Protein AF-A0A918Z8Y5-F1 (afdb_monomer)

pLDDT: mean 85.3, std 8.47, range [50.72, 95.81]

Organism: NCBI:txid2014920

InterPro domains:
  IPR001046 NRAMP family [PF01566] (1-153)
  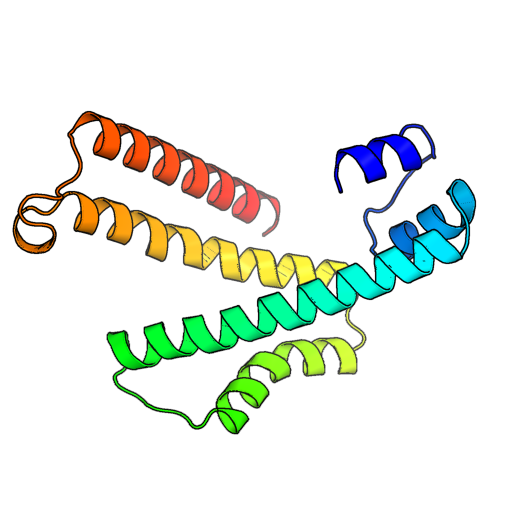IPR001046 NRAMP family [PTHR11706] (2-156)

Secondary structure (DSSP, 8-state):
-HHHHHHHHTTSS-----HHHHHHHHHHHT-HHHHHHHHHHHHHHHHHHHHHHHHHHHHHIIIII-----HHHHHHHHHHHHHHHHHTT--HHHHHHHHHHHHHHHHHHHHHHHHHHHH-HHHHGGGPPPHHHHHHHHHHHHHHHHHHHHHHHHH--

Nearest PDB structures (foldseek):
  8e6n-assembly1_A  TM=9.501E-01  e=6.121E-08  Deinococcus radiodurans
  8e6i-assembly1_A  TM=8.766E-01  e=2.227E-07  Deinococcus radiodurans
  8e5v-assembly1_A  TM=8.745E-01  e=2.345E-07  Deinococcus radiodurans
  8e6m-assembly1_A  TM=8.708E-01  e=2.469E-07  Deinococcus radiodurans
  6c3i-assembly1_A  TM=8.884E-01  e=7.307E-07  Deinococcus radiodurans R1 = ATCC 13939 = DSM 20539

Mean predicted aligned error: 7.07 Å

Solvent-accessible surface area (backbone atoms only — not comparable to full-atom values): 8964 Å² total; per-residue (Å²): 104,69,68,56,50,44,72,69,46,67,86,60,69,90,73,86,80,45,72,64,59,52,38,54,45,32,30,75,77,77,26,63,71,53,23,51,51,49,52,53,51,53,52,52,49,52,55,50,50,52,51,53,49,58,51,53,51,46,54,51,30,46,71,75,70,66,50,88,76,59,69,68,63,51,53,50,62,70,45,43,64,58,53,51,41,58,75,69,66,56,60,67,69,60,55,50,50,53,52,49,54,59,48,50,66,49,47,53,72,50,45,54,54,50,53,55,51,44,55,30,52,91,76,37,53,92,70,35,50,49,73,66,59,46,50,53,46,51,52,51,44,51,50,54,43,51,51,40,51,51,51,47,61,73,70,49,132

Foldseek 3Di:
DVVVCCVQCVVVPDDPPDPVSVLVSCCVRPRNVRSVVSVVVVVVVVVVVLVVVLVVVQVCCCVPVVDDDDSVVSSCVVCVVVVVCVVVVPDVVVVVVVVLLVVLVCLLVVLVVVLVQLQDCVRCPPNRDDPVRSVVSVVVSCVSNVVSVVVNVVPPD

Radius of gyration: 20.32 Å; Cα contacts (8 Å, |Δi|>4): 67; chains: 1; bounding box: 45×38×53 Å

Sequence (157 aa):
MLCVAAAAFHGAGSFDGSLGAAHEGFERLVGGGAALAFAAVLLASGLSSSGVGTYAGQVIMDGFLRVRIPLFLRRAVIMAPALIVIALGVPPDTALLLSQVVLSFGIPFVLVPLVLISRRRDLMGDLVNRPLTTLLGIIAAAFICGVNVYLLCSFVP

Structure (mmCIF, N/CA/C/O backbone):
data_AF-A0A918Z8Y5-F1
#
_entry.id   AF-A0A918Z8Y5-F1
#
loop_
_atom_site.group_PDB
_atom_site.id
_atom_site.type_symbol
_atom_site.label_atom_id
_atom_site.label_alt_id
_atom_site.label_comp_id
_atom_site.label_asym_id
_atom_site.label_entity_id
_atom_site.label_seq_id
_atom_site.pdbx_PDB_ins_code
_atom_site.Cartn_x
_atom_site.Cartn_y
_atom_site.Cartn_z
_atom_site.occupancy
_atom_site.B_iso_or_equiv
_atom_site.auth_seq_id
_atom_site.auth_comp_id
_atom_site.auth_asym_id
_atom_site.auth_atom_id
_atom_site.pdbx_PDB_model_num
ATOM 1 N N . MET A 1 1 ? 17.159 4.010 -0.746 1.00 63.97 1 MET A N 1
ATOM 2 C CA . MET A 1 1 ? 16.908 4.359 -2.161 1.00 63.97 1 MET A CA 1
ATOM 3 C C . MET A 1 1 ? 16.998 5.853 -2.416 1.00 63.97 1 MET A C 1
ATOM 5 O O . MET A 1 1 ? 17.758 6.200 -3.299 1.00 63.97 1 MET A O 1
ATOM 9 N N . LEU A 1 2 ? 16.360 6.734 -1.630 1.00 73.25 2 LEU A N 1
ATOM 10 C CA . LEU A 1 2 ? 16.443 8.191 -1.847 1.00 73.25 2 LEU A CA 1
ATOM 11 C C . LEU A 1 2 ? 17.885 8.730 -1.947 1.00 73.25 2 LEU A C 1
ATOM 13 O O . LEU A 1 2 ? 18.212 9.373 -2.932 1.00 73.25 2 LEU A O 1
ATOM 17 N N . CYS A 1 3 ? 18.768 8.411 -0.993 1.00 74.81 3 CYS A N 1
ATOM 18 C CA . CYS A 1 3 ? 20.163 8.878 -1.041 1.00 74.81 3 CYS A CA 1
ATOM 19 C C . CYS A 1 3 ? 20.950 8.305 -2.226 1.00 74.81 3 CYS A C 1
ATOM 21 O O . CYS A 1 3 ? 21.814 8.977 -2.768 1.00 74.81 3 CYS A O 1
ATOM 23 N N . VAL A 1 4 ? 20.642 7.070 -2.630 1.00 74.12 4 VAL A N 1
ATOM 24 C CA . VAL A 1 4 ? 21.293 6.400 -3.763 1.00 74.12 4 VAL A CA 1
ATOM 25 C C . VAL A 1 4 ? 20.821 7.016 -5.079 1.00 74.12 4 VAL A C 1
ATOM 27 O O . VAL A 1 4 ? 21.638 7.324 -5.933 1.00 74.12 4 VAL A O 1
ATOM 30 N N . ALA A 1 5 ? 19.515 7.251 -5.218 1.00 72.94 5 ALA A N 1
ATOM 31 C CA . ALA A 1 5 ? 18.936 7.914 -6.375 1.00 72.94 5 ALA A CA 1
ATOM 32 C C . ALA A 1 5 ? 19.396 9.374 -6.471 1.00 72.94 5 ALA A C 1
ATOM 34 O O . ALA A 1 5 ? 19.725 9.833 -7.553 1.00 72.94 5 ALA A O 1
ATOM 35 N N . ALA A 1 6 ? 19.495 10.088 -5.347 1.00 76.62 6 ALA A N 1
ATOM 36 C CA . ALA A 1 6 ? 20.090 11.416 -5.318 1.00 76.62 6 ALA A CA 1
ATOM 37 C C . ALA A 1 6 ? 21.571 11.360 -5.725 1.00 76.62 6 ALA A C 1
ATOM 39 O O . ALA A 1 6 ? 21.969 12.040 -6.652 1.00 76.62 6 ALA A O 1
ATOM 40 N N . ALA A 1 7 ? 22.394 10.503 -5.123 1.00 73.19 7 ALA A N 1
ATOM 41 C CA . ALA A 1 7 ? 23.811 10.420 -5.483 1.00 73.19 7 ALA A CA 1
ATOM 42 C C . ALA A 1 7 ? 24.052 10.006 -6.949 1.00 73.19 7 ALA A C 1
ATOM 44 O O . ALA A 1 7 ? 25.012 10.464 -7.557 1.00 73.19 7 ALA A O 1
ATOM 45 N N . ALA A 1 8 ? 23.189 9.155 -7.510 1.00 67.12 8 ALA A N 1
ATOM 46 C CA . ALA A 1 8 ? 23.295 8.677 -8.884 1.00 67.12 8 ALA A CA 1
ATOM 47 C C . ALA A 1 8 ? 22.735 9.687 -9.904 1.00 67.12 8 ALA A C 1
ATOM 49 O O . ALA A 1 8 ? 23.371 9.981 -10.910 1.00 67.12 8 ALA A O 1
ATOM 50 N N . PHE A 1 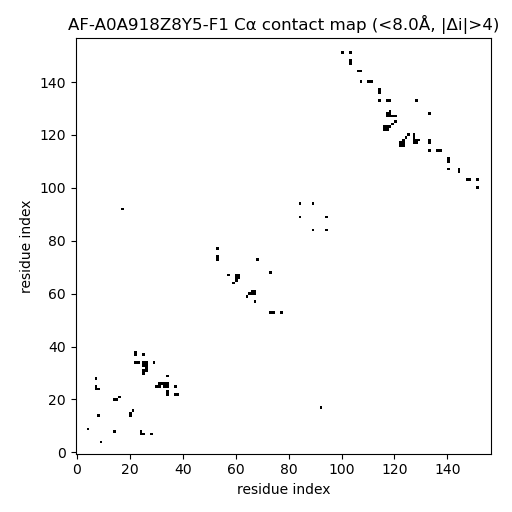9 ? 21.551 10.245 -9.650 1.00 69.69 9 PHE A N 1
ATOM 51 C CA . PHE A 1 9 ? 20.785 10.994 -10.651 1.00 69.69 9 PHE A CA 1
ATOM 52 C C . PHE A 1 9 ? 20.728 12.504 -10.405 1.00 69.69 9 PHE A C 1
ATOM 54 O O . PHE A 1 9 ? 20.186 13.237 -11.232 1.00 69.69 9 PHE A O 1
ATOM 61 N N . HIS A 1 10 ? 21.276 13.013 -9.298 1.00 70.25 10 HIS A N 1
ATOM 62 C CA . HIS A 1 10 ? 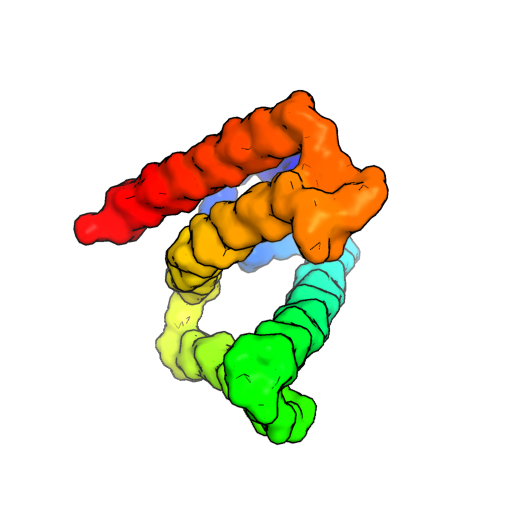21.294 14.451 -9.033 1.00 70.25 10 HIS A CA 1
ATOM 63 C C . HIS A 1 10 ? 22.212 15.164 -10.036 1.00 70.25 10 HIS A C 1
ATOM 65 O O . HIS A 1 10 ? 23.430 15.020 -9.999 1.00 70.25 10 HIS A O 1
ATOM 71 N N . GLY A 1 11 ? 21.602 15.918 -10.957 1.00 64.19 11 GLY A N 1
ATOM 72 C CA . GLY A 1 11 ? 22.284 16.622 -12.051 1.00 64.19 11 GLY A CA 1
ATOM 73 C C . GLY A 1 11 ? 22.334 15.857 -13.381 1.00 64.19 11 GLY A C 1
ATOM 74 O O . GLY A 1 11 ? 22.690 16.446 -14.399 1.00 64.19 11 GLY A O 1
ATOM 75 N N . ALA A 1 12 ? 21.923 14.585 -13.413 1.00 60.41 12 ALA A N 1
ATOM 76 C CA . ALA A 1 12 ? 21.906 13.749 -14.614 1.00 60.41 12 ALA A CA 1
ATOM 77 C C . ALA A 1 12 ? 20.614 13.939 -15.438 1.00 60.41 12 ALA A C 1
ATOM 79 O O . ALA A 1 12 ? 19.870 12.990 -15.649 1.00 60.41 12 ALA A O 1
ATOM 80 N N . GLY A 1 13 ? 20.325 15.164 -15.897 1.00 58.84 13 GLY A N 1
ATOM 81 C CA . GLY A 1 13 ? 19.195 15.447 -16.799 1.00 58.84 13 GLY A CA 1
ATOM 82 C C . GLY A 1 13 ? 17.814 14.963 -16.313 1.00 58.84 13 GLY A C 1
ATOM 83 O O . GLY A 1 13 ? 17.602 14.691 -15.133 1.00 58.84 13 GLY A O 1
ATOM 84 N N . SER A 1 14 ? 16.838 14.904 -17.224 1.00 56.62 14 SER A N 1
ATOM 85 C CA . SER A 1 14 ? 15.462 14.481 -16.933 1.00 56.62 14 SER A CA 1
ATOM 86 C C . SER A 1 14 ? 15.385 12.972 -16.678 1.00 56.62 14 SER A C 1
ATOM 88 O O . SER A 1 14 ? 15.179 12.189 -17.603 1.00 56.62 14 SER A O 1
ATOM 90 N N . PHE A 1 15 ? 15.543 12.564 -15.422 1.00 64.38 15 PHE A N 1
ATOM 91 C CA . PHE A 1 15 ? 15.124 11.241 -14.972 1.00 64.38 15 PHE A CA 1
ATOM 92 C C . PHE A 1 15 ? 13.590 11.180 -14.978 1.00 64.38 15 PHE A C 1
ATOM 94 O O . PHE A 1 15 ? 12.933 11.936 -14.265 1.00 64.38 15 PHE A O 1
ATOM 101 N N . ASP A 1 16 ? 13.024 10.294 -15.793 1.00 66.44 16 ASP A N 1
ATOM 102 C CA . ASP A 1 16 ? 11.576 10.154 -16.003 1.00 66.44 16 ASP A CA 1
ATOM 103 C C . ASP A 1 16 ? 10.854 9.392 -14.874 1.00 66.44 16 ASP A C 1
ATOM 105 O O . ASP A 1 16 ? 9.634 9.245 -14.898 1.00 66.44 16 ASP A O 1
ATOM 109 N N . GLY A 1 17 ? 11.589 8.923 -13.860 1.00 70.25 17 GLY A N 1
ATOM 110 C CA . GLY A 1 17 ? 11.024 8.174 -12.740 1.00 70.25 17 GLY A CA 1
ATOM 111 C C . GLY A 1 17 ? 10.776 6.694 -13.036 1.00 70.25 17 GLY A C 1
ATOM 112 O O . GLY A 1 17 ? 10.313 5.980 -12.143 1.00 70.25 17 GLY A O 1
ATOM 113 N N . SER A 1 18 ? 11.073 6.208 -14.246 1.00 75.56 18 SER A N 1
ATOM 114 C CA . SER A 1 18 ? 10.786 4.825 -14.621 1.00 75.56 18 SER A CA 1
ATOM 115 C C . SER A 1 18 ? 11.783 3.841 -14.002 1.00 75.56 18 SER A C 1
ATOM 117 O O . SER A 1 18 ? 12.968 4.128 -13.807 1.00 75.56 18 SER A O 1
ATOM 119 N N . LEU A 1 19 ? 11.311 2.626 -13.706 1.00 79.06 19 LEU A N 1
ATOM 120 C CA . LEU A 1 19 ? 12.179 1.559 -13.197 1.00 79.06 19 LEU A CA 1
ATOM 121 C C . LEU A 1 19 ? 13.246 1.132 -14.218 1.00 79.06 19 LEU A C 1
ATOM 123 O O . LEU A 1 19 ? 14.337 0.728 -13.815 1.00 79.06 19 LEU A O 1
ATOM 127 N N . GLY A 1 20 ? 12.941 1.238 -15.516 1.00 79.31 20 GLY A N 1
ATOM 128 C CA . GLY A 1 20 ? 13.888 0.958 -16.597 1.00 79.31 20 GLY A CA 1
ATOM 129 C C . GLY A 1 20 ? 15.028 1.972 -16.621 1.00 79.31 20 GLY A C 1
ATOM 130 O O . GLY A 1 20 ? 16.192 1.585 -16.538 1.00 79.31 2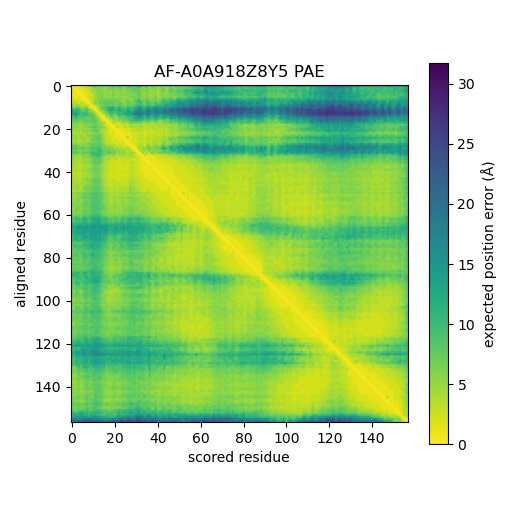0 GLY A O 1
ATOM 131 N N . ALA A 1 21 ? 14.697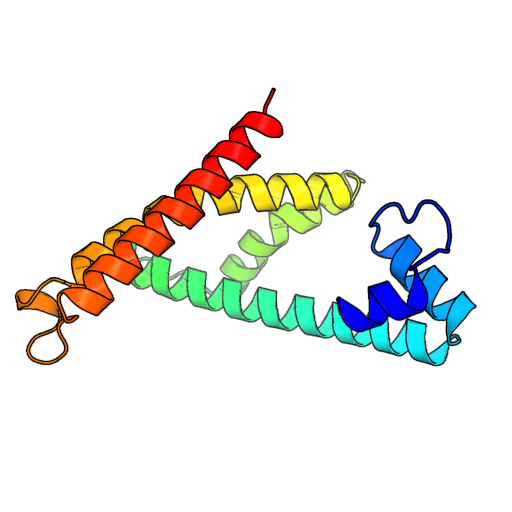 3.266 -16.596 1.00 77.38 21 ALA A N 1
ATOM 132 C CA . ALA A 1 21 ? 15.689 4.334 -16.507 1.00 77.38 21 ALA A CA 1
ATOM 133 C C . ALA A 1 21 ? 16.530 4.234 -15.224 1.00 77.38 21 ALA A C 1
ATOM 135 O O . ALA A 1 21 ? 17.725 4.528 -15.239 1.00 77.38 21 ALA A O 1
ATOM 136 N N . ALA A 1 22 ? 15.937 3.779 -14.113 1.00 79.94 22 ALA A N 1
ATOM 137 C CA . ALA A 1 22 ? 16.676 3.553 -12.873 1.00 79.94 22 ALA A CA 1
ATOM 138 C C . ALA A 1 22 ? 17.734 2.453 -13.043 1.00 79.94 22 ALA A C 1
ATOM 140 O O . ALA A 1 22 ? 18.878 2.635 -12.629 1.00 79.94 22 ALA A O 1
ATOM 141 N N . HIS A 1 23 ? 17.369 1.327 -13.663 1.00 83.12 23 HIS A N 1
ATOM 142 C CA . HIS A 1 23 ? 18.281 0.210 -13.904 1.00 83.12 23 HIS A CA 1
ATOM 143 C C . HIS A 1 23 ? 19.426 0.595 -14.850 1.00 83.12 23 HIS A C 1
ATOM 145 O O . HIS A 1 23 ? 20.590 0.401 -14.496 1.00 83.12 23 HIS A O 1
ATOM 151 N N . GLU A 1 24 ? 19.111 1.209 -15.994 1.00 80.56 24 GLU A N 1
ATOM 152 C CA . GLU A 1 24 ? 20.122 1.711 -16.936 1.00 80.56 24 GLU A CA 1
ATOM 153 C C . GLU A 1 24 ? 21.030 2.762 -16.290 1.00 80.56 24 GLU A C 1
ATOM 155 O O . GLU A 1 24 ? 22.235 2.805 -16.531 1.00 80.56 24 GLU A O 1
ATOM 160 N N . GLY A 1 25 ? 20.468 3.607 -15.430 1.00 77.44 25 GLY A N 1
ATOM 161 C CA . GLY A 1 25 ? 21.227 4.582 -14.668 1.00 77.44 25 GLY A CA 1
ATOM 162 C C . GLY A 1 25 ? 22.229 3.948 -13.711 1.00 77.44 25 GLY A C 1
ATOM 163 O O . GLY A 1 25 ? 23.390 4.353 -13.680 1.00 77.44 25 GLY A O 1
ATOM 164 N N . PHE A 1 26 ? 21.818 2.915 -12.971 1.00 79.44 26 PHE A N 1
ATOM 165 C CA . PHE A 1 26 ? 22.729 2.152 -12.115 1.00 79.44 26 PHE A CA 1
ATOM 166 C C . PHE A 1 26 ? 23.842 1.475 -12.909 1.00 79.44 26 PHE A C 1
ATOM 168 O O . PHE A 1 26 ? 24.996 1.481 -12.473 1.00 79.44 26 PHE A O 1
ATOM 175 N N . GLU A 1 27 ? 23.514 0.936 -14.080 1.00 81.19 27 GLU A N 1
ATOM 176 C CA . GLU A 1 27 ? 24.496 0.346 -14.982 1.00 81.19 27 GLU A CA 1
ATOM 177 C C . GLU A 1 27 ? 25.523 1.382 -15.451 1.00 81.19 27 GLU A C 1
ATOM 179 O O . GLU A 1 27 ? 26.724 1.132 -15.361 1.00 81.19 27 GLU A O 1
ATOM 184 N N . ARG A 1 28 ? 25.070 2.566 -15.881 1.00 77.31 28 ARG A N 1
ATOM 185 C CA . ARG A 1 28 ? 25.943 3.629 -16.404 1.00 77.31 28 ARG A CA 1
ATOM 186 C C . ARG A 1 28 ? 26.817 4.287 -15.338 1.00 77.31 28 ARG A C 1
ATOM 188 O O . ARG A 1 28 ? 27.955 4.636 -15.630 1.00 77.31 28 ARG A O 1
ATOM 195 N N . LEU A 1 29 ? 26.291 4.502 -14.133 1.00 74.31 29 LEU A N 1
ATOM 196 C CA . LEU A 1 29 ? 26.952 5.310 -13.099 1.00 74.31 29 LEU A CA 1
ATOM 197 C C . LEU A 1 29 ? 27.825 4.493 -12.146 1.00 74.31 29 LEU A C 1
ATOM 199 O O . LEU A 1 29 ? 28.801 5.014 -11.612 1.00 74.31 29 LEU A O 1
ATOM 203 N N . VAL A 1 30 ? 27.462 3.232 -11.901 1.00 79.38 30 VAL A N 1
ATOM 204 C CA . VAL A 1 30 ? 28.137 2.370 -10.917 1.00 79.38 30 VAL A CA 1
ATOM 205 C C . VAL A 1 30 ? 28.675 1.093 -11.567 1.00 79.38 30 VAL A C 1
ATOM 207 O O . VAL A 1 30 ? 29.734 0.607 -11.175 1.00 79.38 30 VAL A O 1
ATOM 210 N N . GLY A 1 31 ? 27.974 0.558 -12.570 1.00 82.31 31 GLY A N 1
ATOM 211 C CA . GLY A 1 31 ? 28.359 -0.637 -13.322 1.00 82.31 31 GLY A CA 1
ATOM 212 C C . GLY A 1 31 ? 27.307 -1.749 -13.270 1.00 82.31 31 GLY A C 1
ATOM 213 O O . GLY A 1 31 ? 26.398 -1.747 -12.436 1.00 82.31 31 GLY A O 1
ATOM 214 N N . GLY A 1 32 ? 27.455 -2.756 -14.137 1.00 84.00 32 GLY A N 1
ATOM 215 C CA . GLY A 1 32 ? 26.470 -3.840 -14.297 1.00 84.00 32 GLY A CA 1
ATOM 216 C C . GLY A 1 32 ? 26.173 -4.647 -13.023 1.00 84.00 32 GLY A C 1
ATOM 217 O O . GLY A 1 32 ? 25.046 -5.096 -12.822 1.00 84.00 32 GLY A O 1
ATOM 218 N N . GLY A 1 33 ? 27.136 -4.772 -12.102 1.00 87.50 33 GLY A N 1
ATOM 219 C CA . GLY A 1 33 ? 26.913 -5.437 -10.811 1.00 87.50 33 GLY A CA 1
ATOM 220 C C . GLY A 1 33 ? 25.882 -4.721 -9.928 1.00 87.50 33 GLY A C 1
ATOM 221 O O . GLY A 1 33 ? 25.060 -5.372 -9.282 1.00 87.50 33 GLY A O 1
ATOM 222 N N . ALA A 1 34 ? 25.870 -3.385 -9.940 1.00 83.44 34 ALA A N 1
ATOM 223 C CA . ALA A 1 34 ? 24.898 -2.590 -9.193 1.00 83.44 34 ALA A CA 1
ATOM 224 C C . ALA A 1 34 ? 23.501 -2.663 -9.824 1.00 83.44 34 ALA A C 1
ATOM 226 O O . ALA A 1 34 ? 22.508 -2.760 -9.102 1.00 83.44 34 ALA A O 1
ATOM 227 N N . ALA A 1 35 ? 23.424 -2.692 -11.157 1.00 85.06 35 ALA A N 1
ATOM 228 C CA . ALA A 1 35 ? 22.172 -2.870 -11.886 1.00 85.06 35 ALA A CA 1
ATOM 229 C C . ALA A 1 35 ? 21.526 -4.237 -11.581 1.00 85.06 35 ALA A C 1
ATOM 231 O O . ALA A 1 35 ? 20.327 -4.315 -11.294 1.00 85.06 35 ALA A O 1
ATOM 232 N N . LEU A 1 36 ? 22.326 -5.309 -11.541 1.00 89.19 36 LEU A N 1
ATOM 233 C CA . LEU A 1 36 ? 21.868 -6.646 -11.146 1.00 89.19 36 LEU A CA 1
ATOM 234 C C . LEU A 1 36 ? 21.423 -6.701 -9.681 1.00 89.19 36 LEU A C 1
ATOM 236 O O . LEU A 1 36 ? 20.371 -7.265 -9.382 1.00 89.19 36 LEU A O 1
ATOM 240 N N . ALA A 1 37 ? 22.177 -6.084 -8.768 1.00 89.19 37 ALA A N 1
ATOM 241 C CA . ALA A 1 37 ? 21.784 -5.994 -7.365 1.00 89.19 37 ALA A CA 1
ATOM 242 C C . ALA A 1 37 ? 20.462 -5.225 -7.196 1.00 89.19 37 ALA A C 1
ATOM 244 O O . ALA A 1 37 ? 19.593 -5.654 -6.436 1.00 89.19 37 ALA A O 1
ATOM 245 N N . PHE A 1 38 ? 20.271 -4.134 -7.944 1.00 87.75 38 PHE A N 1
ATOM 246 C CA . PHE A 1 38 ? 19.015 -3.386 -7.972 1.00 87.75 38 PHE A CA 1
ATOM 247 C C . PHE A 1 38 ? 17.851 -4.257 -8.456 1.00 87.75 38 PHE A C 1
ATOM 249 O O . PHE A 1 38 ? 16.820 -4.315 -7.786 1.00 87.75 38 PHE A O 1
ATOM 256 N N . ALA A 1 39 ? 18.027 -4.991 -9.558 1.00 89.31 39 ALA A N 1
ATOM 257 C CA . ALA A 1 39 ? 17.009 -5.904 -10.077 1.00 89.31 39 ALA A CA 1
ATOM 258 C C . ALA A 1 39 ? 16.663 -7.021 -9.073 1.00 89.31 39 ALA A C 1
ATOM 260 O O . ALA A 1 39 ? 15.486 -7.310 -8.848 1.00 89.31 39 ALA A O 1
ATOM 261 N N . ALA A 1 40 ? 17.666 -7.604 -8.412 1.00 93.31 40 ALA A N 1
ATOM 262 C CA . ALA A 1 40 ? 17.466 -8.633 -7.395 1.00 93.31 40 ALA A CA 1
ATOM 263 C C . ALA A 1 40 ? 16.691 -8.101 -6.177 1.00 93.31 40 ALA A C 1
ATOM 265 O O . ALA A 1 40 ? 15.749 -8.745 -5.713 1.00 93.31 40 ALA A O 1
ATOM 266 N N . VAL A 1 41 ? 17.039 -6.907 -5.685 1.00 91.69 41 VAL A N 1
ATOM 267 C CA . VAL A 1 41 ? 16.332 -6.248 -4.574 1.00 91.69 41 VAL A CA 1
ATOM 268 C C . VAL A 1 41 ? 14.900 -5.889 -4.966 1.00 91.69 41 VAL A C 1
ATOM 270 O O . VAL A 1 41 ? 13.983 -6.089 -4.169 1.00 91.69 41 VAL A O 1
ATOM 273 N N . LEU A 1 42 ? 14.687 -5.396 -6.188 1.00 90.25 42 LEU A N 1
ATOM 274 C CA . LEU A 1 42 ? 13.360 -5.069 -6.701 1.00 90.25 42 LEU A CA 1
ATOM 275 C C . LEU A 1 42 ? 12.463 -6.315 -6.748 1.00 90.25 42 LEU A C 1
ATOM 277 O O . LEU A 1 42 ? 11.330 -6.282 -6.263 1.00 90.25 42 LEU A O 1
ATOM 281 N N . LEU A 1 43 ? 12.993 -7.429 -7.257 1.00 92.44 43 LEU A N 1
ATOM 282 C CA . LEU A 1 43 ? 12.289 -8.707 -7.313 1.00 92.44 43 LEU A CA 1
ATOM 283 C C . LEU A 1 43 ? 11.989 -9.248 -5.907 1.00 92.44 43 LEU A C 1
ATOM 285 O O . LEU A 1 43 ? 10.853 -9.632 -5.625 1.00 92.44 43 LEU A O 1
ATOM 289 N N . ALA A 1 44 ? 12.966 -9.216 -4.997 1.00 95.12 44 ALA A N 1
ATOM 290 C CA . ALA A 1 44 ? 12.782 -9.641 -3.609 1.00 95.12 44 ALA A CA 1
ATOM 291 C C . ALA A 1 44 ? 11.720 -8.798 -2.876 1.00 95.12 44 ALA A C 1
ATOM 293 O O . ALA A 1 44 ? 10.879 -9.346 -2.161 1.00 95.12 44 ALA A O 1
ATOM 294 N N . SER A 1 45 ? 11.715 -7.478 -3.091 1.00 93.06 45 SER A N 1
ATOM 295 C CA . SER A 1 45 ? 10.712 -6.560 -2.540 1.00 93.06 45 SER A CA 1
ATOM 296 C C . SER A 1 45 ? 9.304 -6.884 -3.051 1.00 93.06 45 SER A C 1
ATOM 298 O O . SER A 1 45 ? 8.370 -7.000 -2.254 1.00 93.06 45 SER A O 1
ATOM 300 N N . GLY A 1 46 ? 9.156 -7.123 -4.361 1.00 90.94 46 GLY A N 1
ATOM 301 C CA . GLY A 1 46 ? 7.878 -7.500 -4.971 1.00 90.94 46 GLY A CA 1
ATOM 302 C C . GLY A 1 46 ? 7.323 -8.821 -4.429 1.00 90.94 46 GLY A 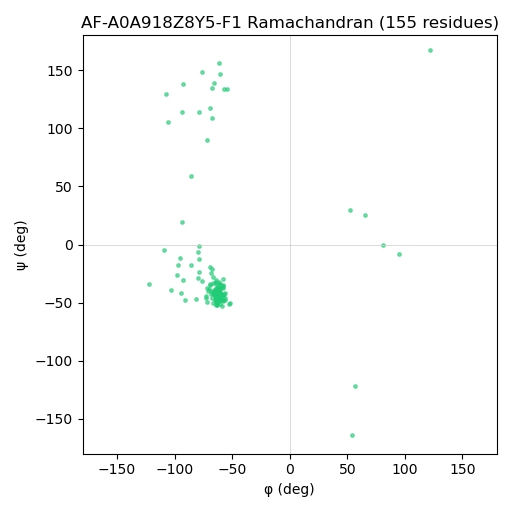C 1
ATOM 303 O O . GLY A 1 46 ? 6.149 -8.899 -4.062 1.00 90.94 46 GLY A O 1
ATOM 304 N N . LEU A 1 47 ? 8.173 -9.846 -4.300 1.00 91.62 47 LEU A N 1
ATOM 305 C CA . LEU A 1 47 ? 7.781 -11.139 -3.729 1.00 91.62 47 LEU A CA 1
ATOM 306 C C . LEU A 1 47 ? 7.377 -11.022 -2.252 1.00 91.62 47 LEU A C 1
ATOM 308 O O . LEU A 1 47 ? 6.360 -11.593 -1.850 1.00 91.62 47 LEU A O 1
ATOM 312 N N . SER A 1 48 ? 8.138 -10.261 -1.461 1.00 94.38 48 SER A N 1
ATOM 313 C CA . SER A 1 48 ? 7.849 -10.024 -0.042 1.00 94.38 48 SER A CA 1
ATOM 314 C C . SER A 1 48 ? 6.519 -9.287 0.150 1.00 94.38 48 SER A C 1
ATOM 316 O O . SER A 1 48 ? 5.642 -9.754 0.881 1.00 94.38 48 SER A O 1
ATOM 318 N N . SER A 1 49 ? 6.315 -8.184 -0.577 1.00 90.81 49 SER A N 1
ATOM 319 C CA . SER A 1 49 ? 5.086 -7.387 -0.509 1.00 90.81 49 SER A CA 1
ATOM 320 C C . SER A 1 49 ? 3.852 -8.185 -0.947 1.00 90.81 49 SER A C 1
ATOM 322 O O . SER A 1 49 ? 2.828 -8.154 -0.265 1.00 90.81 49 SER A O 1
ATOM 324 N N . SER A 1 50 ? 3.959 -8.981 -2.018 1.00 90.44 50 SER A N 1
ATOM 325 C CA . SER A 1 50 ? 2.874 -9.864 -2.471 1.00 90.44 50 SER A CA 1
ATOM 326 C C . S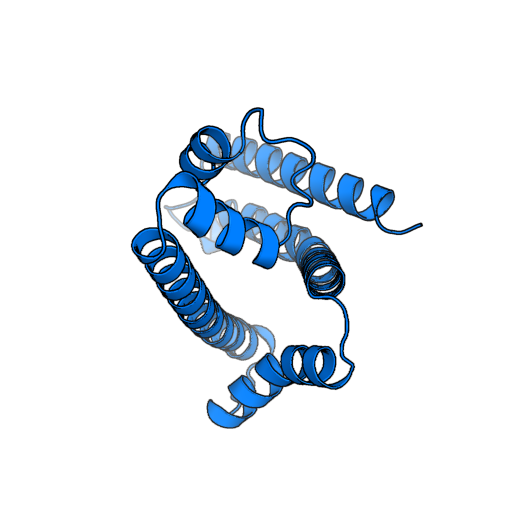ER A 1 50 ? 2.490 -10.897 -1.403 1.00 90.44 50 SER A C 1
ATOM 328 O O . SER A 1 50 ? 1.302 -11.110 -1.138 1.00 90.44 50 SER A O 1
ATOM 330 N N . GLY A 1 51 ? 3.483 -11.489 -0.729 1.00 90.56 51 GLY A N 1
ATOM 331 C CA . GLY A 1 51 ? 3.264 -12.407 0.389 1.00 90.56 51 GLY A CA 1
ATOM 332 C C . GLY A 1 51 ? 2.479 -11.754 1.529 1.00 90.56 51 GLY A C 1
ATOM 333 O O . GLY A 1 51 ? 1.420 -12.256 1.914 1.00 90.56 51 GLY A O 1
ATOM 334 N N . VAL A 1 52 ? 2.938 -10.594 2.008 1.00 91.94 52 VAL A N 1
ATOM 335 C CA . VAL A 1 52 ? 2.249 -9.829 3.064 1.00 91.94 52 VAL A CA 1
ATOM 336 C C . VAL A 1 52 ? 0.840 -9.418 2.626 1.00 91.94 52 VAL A C 1
ATOM 338 O O . VAL A 1 52 ? -0.097 -9.542 3.413 1.00 91.94 52 VAL A O 1
ATOM 341 N N . GLY A 1 53 ? 0.650 -9.022 1.365 1.00 89.81 53 GLY A N 1
ATOM 342 C CA . GLY A 1 53 ? -0.664 -8.697 0.805 1.00 89.81 53 GLY A CA 1
ATOM 343 C C . GLY A 1 53 ? -1.643 -9.874 0.851 1.00 89.81 53 GLY A C 1
ATOM 344 O O . GLY A 1 53 ? -2.790 -9.711 1.270 1.00 89.81 53 GLY A O 1
ATOM 345 N N . THR A 1 54 ? -1.195 -11.089 0.507 1.00 89.56 54 THR A N 1
ATOM 346 C CA . THR A 1 54 ? -2.050 -12.292 0.577 1.00 89.56 54 THR A CA 1
ATOM 347 C C . THR A 1 54 ? -2.444 -12.667 2.007 1.00 89.56 54 THR A C 1
ATOM 349 O O . THR A 1 54 ? -3.561 -13.153 2.230 1.00 89.56 54 THR A O 1
ATOM 352 N N . TYR A 1 55 ? -1.554 -12.413 2.972 1.00 89.94 55 TYR A N 1
ATOM 353 C CA . TYR A 1 55 ? -1.810 -12.626 4.394 1.00 89.94 55 TYR A CA 1
ATOM 354 C C . TYR A 1 55 ? -2.765 -11.571 4.962 1.00 89.94 55 TYR A C 1
ATOM 356 O O . TYR A 1 55 ? -3.752 -11.923 5.603 1.00 89.94 55 TYR A O 1
ATOM 364 N N . ALA A 1 56 ? -2.545 -10.289 4.661 1.00 90.12 56 ALA A N 1
ATOM 365 C CA . ALA A 1 56 ? -3.443 -9.207 5.062 1.00 90.12 56 ALA A CA 1
ATOM 366 C C . ALA A 1 56 ? -4.863 -9.431 4.518 1.00 90.12 56 ALA A C 1
ATOM 368 O O . ALA A 1 56 ? -5.836 -9.341 5.266 1.00 90.12 56 ALA A O 1
ATOM 369 N N . GLY A 1 57 ? -4.977 -9.834 3.247 1.00 89.00 57 GLY A N 1
ATOM 370 C CA . GLY A 1 57 ? -6.251 -10.229 2.650 1.00 89.00 57 GLY A CA 1
ATOM 371 C C . GLY A 1 57 ? -6.920 -11.386 3.398 1.00 89.00 57 GLY A C 1
ATOM 372 O O . GLY A 1 57 ? -8.130 -11.359 3.592 1.00 89.00 57 GLY A O 1
ATOM 373 N N . GLN A 1 58 ? -6.150 -12.363 3.894 1.00 88.81 58 GLN A N 1
ATOM 374 C CA . GLN A 1 58 ? -6.692 -13.444 4.723 1.00 88.81 58 GLN A CA 1
ATOM 375 C C . GLN A 1 58 ? -7.339 -12.925 5.998 1.00 88.81 58 GLN A C 1
ATOM 377 O O . GLN A 1 58 ? -8.462 -13.306 6.310 1.00 88.81 58 GLN A O 1
ATOM 382 N N . VAL A 1 59 ? -6.607 -12.093 6.737 1.00 90.06 59 VAL A N 1
ATOM 383 C CA . VAL A 1 59 ? -7.030 -11.598 8.048 1.00 90.06 59 VAL A CA 1
ATOM 384 C C . VAL A 1 59 ? -8.287 -10.745 7.901 1.00 90.06 59 VAL A C 1
ATOM 386 O O . VAL A 1 59 ? -9.223 -10.889 8.682 1.00 90.06 59 VAL A O 1
ATOM 389 N N . ILE A 1 60 ? -8.350 -9.917 6.854 1.00 89.81 60 ILE A N 1
ATOM 390 C CA . ILE A 1 60 ? -9.536 -9.112 6.545 1.00 89.81 60 ILE A CA 1
ATOM 391 C C . ILE A 1 60 ? -10.718 -10.014 6.172 1.00 89.81 60 ILE A C 1
ATOM 393 O O . ILE A 1 60 ? -11.813 -9.835 6.699 1.00 89.81 60 ILE A O 1
ATOM 397 N N . MET A 1 61 ? -10.518 -10.998 5.293 1.00 89.81 61 MET A N 1
ATOM 398 C CA . MET A 1 61 ? -11.590 -11.900 4.868 1.00 89.81 61 MET A CA 1
ATOM 399 C C . MET A 1 61 ? -12.135 -12.760 6.009 1.00 89.81 61 MET A C 1
ATOM 401 O O . MET A 1 61 ? -13.348 -12.923 6.123 1.00 89.81 61 MET A O 1
ATOM 405 N N . ASP A 1 62 ? -11.263 -13.293 6.859 1.00 89.06 62 ASP A N 1
ATOM 406 C CA . ASP A 1 62 ? -11.668 -14.124 7.991 1.00 89.06 62 ASP A CA 1
ATOM 407 C C . ASP A 1 62 ? -12.353 -13.279 9.079 1.00 89.06 62 ASP A C 1
ATOM 409 O O . ASP A 1 62 ? -13.386 -13.673 9.616 1.00 89.06 62 ASP A O 1
ATOM 413 N N . GLY A 1 63 ? -11.844 -12.068 9.335 1.00 88.19 63 GLY A N 1
ATOM 414 C CA . GLY A 1 63 ? -12.400 -11.149 10.327 1.00 88.19 63 GLY A CA 1
ATOM 415 C C . GLY A 1 63 ? -13.736 -10.519 9.922 1.00 88.19 63 GLY A C 1
ATOM 416 O O . GLY A 1 63 ? -14.686 -10.542 10.705 1.00 88.19 63 GLY A O 1
ATOM 417 N N . PHE A 1 64 ? -13.828 -9.961 8.710 1.00 88.69 64 PHE A N 1
ATOM 418 C CA . PHE A 1 64 ? -14.997 -9.191 8.264 1.00 88.69 64 PHE A CA 1
ATOM 419 C C . PHE A 1 64 ? -16.025 -10.021 7.490 1.00 88.69 64 PHE A C 1
ATOM 421 O O . PHE A 1 64 ? -17.222 -9.850 7.700 1.00 88.69 64 PHE A O 1
ATOM 428 N N . LEU A 1 65 ? -15.580 -10.910 6.595 1.00 87.31 65 LEU A N 1
ATOM 429 C CA . LEU A 1 65 ? -16.466 -11.694 5.723 1.00 87.31 65 LEU A CA 1
ATOM 430 C C . LEU A 1 65 ? -16.740 -13.100 6.281 1.00 87.31 65 LEU A C 1
ATOM 432 O O . LEU A 1 65 ? -17.699 -13.740 5.861 1.00 87.31 65 LEU A O 1
ATOM 436 N N . ARG A 1 66 ? -15.916 -13.588 7.224 1.00 86.81 66 ARG A N 1
ATOM 437 C CA . ARG A 1 66 ? -15.931 -14.969 7.748 1.00 86.81 66 ARG A CA 1
ATOM 438 C C . ARG A 1 66 ? -15.869 -16.034 6.643 1.00 86.81 66 ARG A C 1
ATOM 440 O O . ARG A 1 66 ? -16.391 -17.137 6.798 1.00 86.81 66 ARG A O 1
ATOM 447 N N . VAL A 1 67 ? -15.221 -15.707 5.520 1.00 86.38 67 VAL A N 1
ATOM 448 C CA . VAL A 1 67 ? -15.047 -16.599 4.363 1.00 86.38 67 VAL A CA 1
ATOM 449 C C . VAL A 1 67 ? -13.601 -17.077 4.291 1.00 86.38 67 VAL A C 1
ATOM 451 O O . VAL A 1 67 ? -12.670 -16.273 4.252 1.00 86.38 67 VAL A O 1
ATOM 454 N N . ARG A 1 68 ? -13.405 -18.396 4.174 1.00 83.50 68 ARG A N 1
ATOM 455 C CA . ARG A 1 68 ? -12.082 -19.003 3.969 1.00 83.50 68 ARG A CA 1
ATOM 456 C C . ARG A 1 68 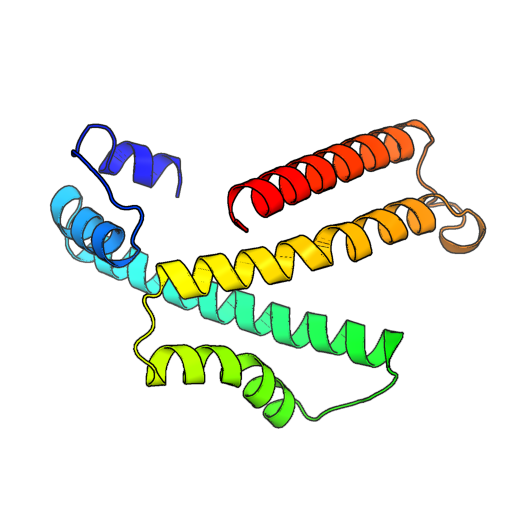? -11.920 -19.483 2.530 1.00 83.50 68 ARG A C 1
ATOM 458 O O . ARG A 1 68 ? -12.460 -20.513 2.146 1.00 83.50 68 ARG A O 1
ATOM 465 N N . ILE A 1 69 ? -11.144 -18.739 1.745 1.00 84.94 69 ILE A N 1
ATOM 466 C CA . ILE A 1 69 ? -10.756 -19.117 0.375 1.00 84.94 69 ILE A CA 1
ATOM 467 C C . ILE A 1 69 ? -9.408 -19.857 0.407 1.00 84.94 69 ILE A C 1
ATOM 469 O O . ILE A 1 69 ? -8.508 -19.398 1.122 1.00 84.94 69 ILE A O 1
ATOM 473 N N . PRO A 1 70 ? -9.214 -20.944 -0.367 1.00 87.81 70 PRO A N 1
ATOM 474 C CA . PRO A 1 70 ? -7.928 -21.634 -0.466 1.00 87.81 70 PRO A CA 1
ATOM 475 C C . PRO A 1 70 ? -6.813 -20.719 -0.997 1.00 87.81 70 PRO A C 1
ATOM 477 O O . PRO A 1 70 ? -7.041 -19.849 -1.840 1.00 87.81 70 PRO A O 1
ATOM 480 N N . LEU A 1 71 ? -5.581 -20.941 -0.524 1.00 84.19 71 LEU A N 1
ATOM 481 C CA . LEU A 1 71 ? -4.430 -20.068 -0.794 1.00 84.19 71 LEU A CA 1
ATOM 482 C C . LEU A 1 71 ? -4.157 -19.877 -2.294 1.00 84.19 71 LEU A C 1
ATOM 484 O O . LEU A 1 71 ? -3.900 -18.758 -2.733 1.00 84.19 71 LEU A O 1
ATOM 488 N N . PHE A 1 72 ? -4.254 -20.951 -3.083 1.00 87.19 72 PHE A N 1
ATOM 489 C CA . PHE A 1 72 ? -4.003 -20.910 -4.526 1.00 87.19 72 PHE A CA 1
ATOM 490 C C . PHE A 1 72 ? -4.999 -20.019 -5.267 1.00 87.19 72 PHE A C 1
ATOM 492 O O . PHE A 1 72 ? -4.586 -19.171 -6.055 1.00 87.19 72 PHE A O 1
ATOM 499 N N . LEU A 1 73 ? -6.296 -20.155 -4.965 1.00 87.94 73 LEU A N 1
ATOM 500 C CA . LEU A 1 73 ? -7.332 -19.333 -5.590 1.00 87.94 73 LEU A CA 1
ATOM 501 C C . LEU A 1 73 ? -7.157 -17.863 -5.210 1.00 87.94 73 LEU A C 1
ATOM 503 O O . LEU A 1 73 ? -7.230 -16.985 -6.063 1.00 87.94 73 LEU A O 1
ATOM 507 N N . ARG A 1 74 ? -6.840 -17.587 -3.943 1.00 85.62 74 ARG A N 1
ATOM 508 C CA . ARG A 1 74 ? -6.582 -16.219 -3.488 1.00 85.62 74 ARG A CA 1
ATOM 509 C C . ARG A 1 74 ? -5.380 -15.595 -4.191 1.00 85.62 74 ARG A C 1
ATOM 511 O O . ARG A 1 74 ? -5.456 -14.453 -4.632 1.00 85.62 74 ARG A O 1
ATOM 518 N N . ARG A 1 75 ? -4.282 -16.342 -4.319 1.00 86.94 75 ARG A N 1
ATOM 519 C CA . ARG A 1 75 ? -3.078 -15.872 -5.011 1.00 86.94 75 ARG A CA 1
ATOM 520 C C . ARG A 1 75 ? -3.350 -15.625 -6.495 1.00 86.94 75 ARG A C 1
ATOM 522 O O . ARG A 1 75 ? -2.878 -14.624 -7.017 1.00 86.94 75 ARG A O 1
ATOM 529 N N . ALA A 1 76 ? -4.154 -16.473 -7.139 1.00 88.19 76 ALA A N 1
ATOM 530 C CA . ALA A 1 76 ? -4.591 -16.263 -8.517 1.00 88.19 76 ALA A CA 1
ATOM 531 C C . ALA A 1 76 ? -5.421 -14.977 -8.665 1.00 88.19 76 ALA A C 1
ATOM 533 O O . ALA A 1 76 ? -5.123 -14.169 -9.536 1.00 88.19 76 ALA A O 1
ATOM 534 N N . VAL A 1 77 ? -6.394 -14.740 -7.778 1.00 88.94 77 VAL A N 1
ATOM 535 C CA . VAL A 1 77 ? -7.232 -13.528 -7.803 1.00 88.94 77 VAL A CA 1
ATOM 536 C C . VAL A 1 77 ? -6.405 -12.259 -7.579 1.00 88.94 77 VAL A C 1
ATOM 538 O O . VAL A 1 77 ? -6.606 -11.279 -8.283 1.00 88.94 77 VAL A O 1
ATOM 541 N N . ILE A 1 78 ? -5.447 -12.274 -6.647 1.00 85.44 78 ILE A N 1
ATOM 542 C CA . ILE A 1 78 ? -4.579 -11.114 -6.374 1.00 85.44 78 ILE A CA 1
ATOM 543 C C . ILE A 1 78 ? -3.605 -10.849 -7.534 1.00 85.44 78 ILE A C 1
ATOM 545 O O . ILE A 1 78 ? -3.304 -9.697 -7.830 1.00 85.44 78 ILE A O 1
ATOM 549 N N . MET A 1 79 ? -3.115 -11.896 -8.204 1.00 86.75 79 MET A N 1
ATOM 550 C CA . MET A 1 79 ? -2.207 -11.762 -9.353 1.00 86.75 79 MET A CA 1
ATOM 551 C C . MET A 1 79 ? -2.943 -11.407 -10.652 1.00 86.75 79 MET A C 1
ATOM 553 O O . MET A 1 79 ? -2.328 -10.845 -11.555 1.00 86.75 79 MET A O 1
ATOM 557 N N . ALA A 1 80 ? -4.240 -11.712 -10.761 1.00 90.38 80 ALA A N 1
ATOM 558 C CA . ALA A 1 80 ? -5.004 -11.534 -11.993 1.00 90.38 80 ALA A CA 1
ATOM 559 C C . ALA A 1 80 ? -4.975 -10.091 -12.538 1.00 90.38 80 ALA A C 1
ATOM 561 O O . ALA A 1 80 ? -4.659 -9.946 -13.718 1.00 90.38 80 ALA A O 1
ATOM 562 N N . PRO A 1 81 ? -5.198 -9.022 -11.741 1.00 87.12 81 PRO A N 1
ATOM 563 C CA . PRO A 1 81 ? -5.100 -7.651 -12.242 1.00 87.12 81 PRO A CA 1
ATOM 564 C C . PRO A 1 81 ? -3.728 -7.339 -12.845 1.00 87.12 81 PRO A C 1
ATOM 566 O O . PRO A 1 81 ? -3.651 -6.769 -13.928 1.00 87.12 81 PRO A O 1
ATOM 569 N N . ALA A 1 82 ? -2.646 -7.773 -12.191 1.00 86.06 82 ALA A N 1
ATOM 570 C CA . ALA A 1 82 ? -1.291 -7.558 -12.689 1.00 86.06 82 ALA A CA 1
ATOM 571 C C . ALA A 1 82 ? -1.040 -8.305 -14.010 1.00 86.06 82 ALA A C 1
ATOM 573 O O . ALA A 1 82 ? -0.488 -7.733 -14.945 1.00 86.06 82 ALA A O 1
ATOM 574 N N . LEU A 1 83 ? -1.493 -9.559 -14.120 1.00 87.88 83 LEU A N 1
ATOM 575 C CA . LEU A 1 83 ? -1.369 -10.344 -15.353 1.00 87.88 83 LEU A CA 1
ATOM 576 C C . LEU A 1 83 ? -2.180 -9.744 -16.508 1.00 87.88 83 LEU A C 1
ATOM 578 O O . LEU A 1 83 ? -1.702 -9.732 -17.638 1.00 87.88 83 LEU A O 1
ATOM 582 N N . ILE A 1 84 ? -3.375 -9.216 -16.230 1.00 90.00 84 ILE A N 1
ATOM 583 C CA . ILE A 1 84 ? -4.218 -8.542 -17.227 1.00 90.00 84 ILE A CA 1
ATOM 584 C C . ILE A 1 84 ? -3.529 -7.276 -17.743 1.00 90.00 84 ILE A C 1
ATOM 586 O O . ILE A 1 84 ? -3.443 -7.079 -18.950 1.00 90.00 84 ILE A O 1
ATOM 590 N N . VAL A 1 85 ? -2.995 -6.444 -16.846 1.00 87.50 85 VAL A N 1
ATOM 591 C CA . VAL A 1 85 ? -2.248 -5.226 -17.203 1.00 87.50 85 VAL A CA 1
ATOM 592 C C . VAL A 1 85 ? -1.048 -5.556 -18.098 1.00 87.50 85 VAL A C 1
ATOM 594 O O . VAL A 1 85 ? -0.852 -4.895 -19.117 1.00 87.50 85 VAL A O 1
ATOM 597 N N . ILE A 1 86 ? -0.289 -6.607 -17.760 1.00 86.56 86 ILE A N 1
ATOM 598 C CA . ILE A 1 86 ? 0.849 -7.078 -18.566 1.00 86.56 86 ILE A CA 1
ATOM 599 C C . ILE A 1 86 ? 0.379 -7.569 -19.941 1.00 86.56 86 ILE A C 1
ATOM 601 O O . ILE A 1 86 ? 0.972 -7.204 -20.951 1.00 86.56 86 ILE A O 1
ATOM 605 N N . ALA A 1 87 ? -0.692 -8.367 -19.998 1.00 88.81 87 ALA A N 1
ATOM 606 C CA . ALA A 1 87 ? -1.225 -8.904 -21.251 1.00 88.81 87 ALA A CA 1
ATOM 607 C C . ALA A 1 87 ? -1.750 -7.807 -22.194 1.00 88.81 87 ALA A C 1
ATOM 609 O O . ALA A 1 87 ? -1.649 -7.942 -23.410 1.00 88.81 87 ALA A O 1
ATOM 610 N N . LEU A 1 88 ? -2.284 -6.719 -21.636 1.00 89.38 88 LEU A N 1
ATOM 611 C CA . LEU A 1 88 ? -2.742 -5.547 -22.384 1.00 89.38 88 LEU A CA 1
ATOM 612 C C . LEU A 1 88 ? -1.598 -4.604 -22.795 1.00 89.38 88 LEU A C 1
ATOM 614 O O . LEU A 1 88 ? -1.846 -3.644 -23.520 1.00 89.38 88 LEU A O 1
ATOM 618 N N . GLY A 1 89 ? -0.365 -4.847 -22.337 1.00 85.00 89 GLY A N 1
ATOM 619 C CA . GLY A 1 89 ? 0.787 -3.993 -22.632 1.00 85.00 89 GLY A CA 1
ATOM 620 C C . GLY A 1 89 ? 0.672 -2.587 -22.039 1.00 85.00 89 GLY A C 1
ATOM 621 O O . GLY A 1 89 ? 1.248 -1.646 -22.580 1.00 85.00 89 GLY A O 1
ATOM 622 N N . VAL A 1 90 ? -0.095 -2.424 -20.955 1.00 84.31 90 VAL A N 1
ATOM 623 C CA . VAL A 1 90 ? -0.289 -1.117 -20.319 1.00 84.31 90 VAL A CA 1
ATOM 624 C C . VAL A 1 90 ? 1.034 -0.650 -19.699 1.00 84.31 90 VAL A C 1
ATOM 626 O O . VAL A 1 90 ? 1.694 -1.443 -19.017 1.00 84.31 90 VAL A O 1
ATOM 629 N N . PRO A 1 91 ? 1.421 0.624 -19.895 1.00 82.00 91 PRO A N 1
ATOM 630 C CA . PRO A 1 91 ? 2.630 1.176 -19.305 1.00 82.00 91 PRO A CA 1
ATOM 631 C C . PRO A 1 91 ? 2.660 0.993 -17.770 1.00 82.00 91 PRO A C 1
ATOM 633 O O . PRO A 1 91 ? 1.655 1.261 -17.095 1.00 82.00 91 PRO A O 1
ATOM 636 N N . PRO A 1 92 ? 3.787 0.533 -17.186 1.00 76.50 92 PRO A N 1
ATOM 637 C CA . PRO A 1 92 ? 3.885 0.241 -15.755 1.00 76.50 92 PRO A CA 1
ATOM 638 C C . PRO A 1 92 ? 3.574 1.443 -14.862 1.00 76.50 92 PRO A C 1
ATOM 640 O O . PRO A 1 92 ? 2.967 1.275 -13.808 1.00 76.50 92 PRO A O 1
ATOM 643 N N . ASP A 1 93 ? 3.964 2.645 -15.283 1.00 78.25 93 ASP A N 1
ATOM 644 C CA . ASP A 1 93 ? 3.681 3.918 -14.614 1.00 78.25 93 ASP A CA 1
ATOM 645 C C . ASP A 1 93 ? 2.176 4.132 -14.415 1.00 78.25 93 ASP A C 1
ATOM 647 O O . ASP A 1 93 ? 1.731 4.420 -13.305 1.00 78.25 93 ASP A O 1
ATOM 651 N N . THR A 1 94 ? 1.372 3.886 -15.447 1.00 80.25 94 THR A N 1
ATOM 652 C CA . THR A 1 94 ? -0.083 4.035 -15.388 1.00 80.25 94 THR A CA 1
ATOM 653 C C . THR A 1 94 ? -0.710 2.983 -14.472 1.00 80.25 94 THR A C 1
ATOM 655 O O . THR A 1 94 ? -1.594 3.291 -13.671 1.00 80.25 94 THR A O 1
ATOM 658 N N . ALA A 1 95 ? -0.218 1.742 -14.520 1.00 83.38 95 ALA A N 1
ATOM 659 C CA . ALA A 1 95 ? -0.673 0.677 -13.626 1.00 83.38 95 ALA A CA 1
ATOM 660 C C . ALA A 1 95 ? -0.323 0.953 -12.152 1.00 83.38 95 ALA A C 1
ATOM 662 O O . ALA A 1 95 ? -1.128 0.693 -11.249 1.00 83.38 95 ALA A O 1
ATOM 663 N N . LEU A 1 96 ? 0.866 1.510 -11.907 1.00 83.19 96 LEU A N 1
ATOM 664 C CA . LEU A 1 96 ? 1.315 1.975 -10.597 1.00 83.19 96 LEU A CA 1
ATOM 665 C C . LEU A 1 96 ? 0.411 3.099 -10.088 1.00 83.19 96 LEU A C 1
ATOM 667 O O . LEU A 1 96 ? -0.082 2.996 -8.967 1.00 83.19 96 LEU A O 1
ATOM 671 N N . LEU A 1 97 ? 0.137 4.117 -10.907 1.00 83.94 97 LEU A N 1
ATOM 672 C CA . LEU A 1 97 ? -0.755 5.226 -10.554 1.00 83.94 97 LEU A CA 1
ATOM 673 C C . LEU A 1 97 ? -2.160 4.729 -10.195 1.00 83.94 97 LEU A C 1
ATOM 675 O O . LEU A 1 97 ? -2.673 5.075 -9.133 1.00 83.94 97 LEU A O 1
ATOM 679 N N . LEU A 1 98 ? -2.752 3.855 -11.014 1.00 84.12 98 LEU A N 1
ATOM 680 C CA . LEU A 1 98 ? -4.072 3.279 -10.742 1.00 84.12 98 LEU A CA 1
ATOM 681 C C . LEU A 1 98 ? -4.092 2.513 -9.410 1.00 84.12 98 LEU A C 1
ATOM 683 O O . LEU A 1 98 ? -5.024 2.652 -8.617 1.00 84.12 98 LEU A O 1
ATOM 687 N N . SER A 1 99 ? -3.041 1.737 -9.136 1.00 86.56 99 SER A N 1
ATOM 688 C CA . SER A 1 99 ? -2.904 0.997 -7.877 1.00 86.56 99 SER A CA 1
ATOM 689 C C . SER A 1 99 ? -2.840 1.937 -6.672 1.00 86.56 99 SER A C 1
ATOM 691 O O . SER A 1 99 ? -3.454 1.654 -5.642 1.00 86.56 99 SER A O 1
ATOM 693 N N . GLN A 1 100 ? -2.141 3.070 -6.803 1.00 88.81 100 GLN A N 1
ATOM 694 C CA . GLN A 1 100 ? -2.091 4.084 -5.750 1.00 88.81 100 GLN A CA 1
ATOM 695 C C . GLN A 1 100 ? -3.450 4.744 -5.531 1.00 88.81 100 GLN A C 1
ATOM 697 O O . GLN A 1 100 ? -3.846 4.904 -4.384 1.00 88.81 100 GLN A O 1
ATOM 702 N N . VAL A 1 101 ? -4.206 5.045 -6.590 1.00 87.56 101 VAL A N 1
ATOM 703 C CA . VAL A 1 101 ? -5.562 5.606 -6.463 1.00 87.56 101 VAL A CA 1
ATOM 704 C C . VAL A 1 101 ? -6.468 4.666 -5.665 1.00 87.56 101 VAL A C 1
ATOM 706 O O . VAL A 1 101 ? -7.114 5.093 -4.707 1.00 87.56 101 VAL A O 1
ATOM 709 N N . VAL A 1 102 ? -6.469 3.371 -5.997 1.00 87.19 102 VAL A N 1
ATOM 710 C CA . VAL A 1 102 ? -7.246 2.361 -5.258 1.00 87.19 102 VAL A CA 1
ATOM 711 C C . VAL A 1 102 ? -6.810 2.294 -3.790 1.00 87.19 102 VAL A C 1
ATOM 713 O O . VAL A 1 102 ? -7.658 2.228 -2.898 1.00 87.19 102 VAL A O 1
ATOM 716 N N . LEU A 1 103 ? -5.504 2.351 -3.517 1.00 87.62 103 LEU A N 1
ATOM 717 C CA . LEU A 1 103 ? -4.982 2.333 -2.151 1.00 87.62 103 LEU A CA 1
ATOM 718 C C . LEU A 1 103 ? -5.376 3.594 -1.366 1.00 87.62 103 LEU A C 1
ATOM 720 O O . LEU A 1 103 ? -5.807 3.481 -0.218 1.00 87.62 103 LEU A O 1
ATOM 724 N N . SER A 1 104 ? -5.292 4.773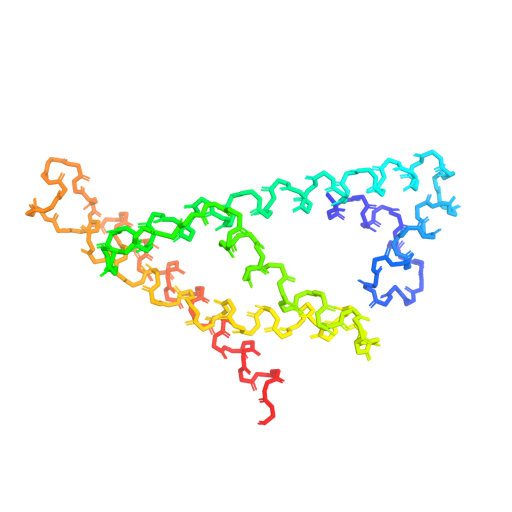 -1.984 1.00 88.44 104 SER A N 1
ATOM 725 C CA . SER A 1 104 ? -5.674 6.060 -1.393 1.00 88.44 104 SER A CA 1
ATOM 726 C C . SER A 1 104 ? -7.132 6.088 -0.953 1.00 88.44 104 SER A C 1
ATOM 728 O O . SER A 1 104 ? -7.428 6.624 0.116 1.00 88.44 104 SER A O 1
ATOM 730 N N . PHE A 1 105 ? -8.033 5.447 -1.703 1.00 87.81 105 PHE A N 1
ATOM 731 C CA . PHE A 1 105 ? -9.420 5.272 -1.271 1.00 87.81 105 PHE A CA 1
ATOM 732 C C . PHE A 1 105 ? -9.542 4.429 0.003 1.00 87.81 105 PHE A C 1
ATOM 734 O O . PHE A 1 105 ? -10.395 4.724 0.833 1.00 87.81 105 PHE A O 1
ATOM 741 N N . GLY A 1 106 ? -8.700 3.409 0.192 1.00 89.12 106 GLY A N 1
ATOM 742 C CA . GLY A 1 106 ? -8.745 2.515 1.356 1.00 89.12 106 GLY A CA 1
ATOM 743 C C . GLY A 1 106 ? -8.181 3.117 2.650 1.00 89.12 106 GLY A C 1
ATOM 744 O O . GLY A 1 106 ? -8.662 2.799 3.738 1.00 89.12 106 GLY A O 1
ATOM 745 N N . ILE A 1 107 ? -7.192 4.009 2.553 1.00 91.38 107 ILE A N 1
ATOM 746 C CA . ILE A 1 107 ? -6.495 4.614 3.703 1.00 91.38 107 ILE A CA 1
ATOM 747 C C . ILE A 1 107 ? -7.434 5.246 4.753 1.00 91.38 107 ILE A C 1
ATOM 749 O O . ILE A 1 107 ? -7.286 4.903 5.933 1.00 91.38 107 ILE A O 1
ATOM 753 N N . PRO A 1 108 ? -8.405 6.120 4.411 1.00 89.62 108 PRO A N 1
ATOM 754 C CA . PRO A 1 108 ? -9.287 6.723 5.415 1.00 89.62 108 PRO A CA 1
ATOM 755 C C . PRO A 1 108 ? -10.125 5.680 6.162 1.00 89.62 108 PRO A C 1
ATOM 757 O O . PRO A 1 108 ? -10.298 5.788 7.379 1.00 89.62 108 PRO A O 1
ATOM 760 N N . PHE A 1 109 ? -10.579 4.632 5.467 1.00 91.06 109 PHE A N 1
ATOM 761 C CA . PHE A 1 109 ? -11.355 3.543 6.067 1.00 91.06 109 PHE A CA 1
ATOM 762 C C . PHE A 1 109 ? -10.536 2.671 7.018 1.00 91.06 109 PHE A C 1
ATOM 764 O O . PHE A 1 109 ? -11.117 1.987 7.852 1.00 91.06 109 PHE A O 1
ATOM 771 N N . VAL A 1 110 ? -9.206 2.697 6.934 1.00 91.94 110 VAL A N 1
ATOM 772 C CA . VAL A 1 110 ? -8.332 1.996 7.882 1.00 91.94 110 VAL A CA 1
ATOM 773 C C . VAL A 1 110 ? -7.953 2.908 9.048 1.00 91.94 110 VAL A C 1
ATOM 775 O O . VAL A 1 110 ? -8.074 2.513 10.208 1.00 91.94 110 VAL A O 1
ATOM 778 N N . LEU A 1 111 ? -7.523 4.141 8.765 1.00 93.38 111 LEU A N 1
ATOM 779 C CA . LEU A 1 111 ? -6.998 5.052 9.785 1.00 93.38 111 LEU A CA 1
ATOM 780 C C . LEU A 1 111 ? -8.073 5.533 10.764 1.00 93.38 111 LEU A C 1
ATOM 782 O O . LEU A 1 111 ? -7.824 5.565 11.971 1.00 93.38 111 LEU A O 1
ATOM 786 N N . VAL A 1 112 ? -9.268 5.884 10.278 1.00 92.62 112 VAL A N 1
ATOM 787 C CA . VAL A 1 112 ? -10.333 6.420 11.139 1.00 92.62 112 VAL A CA 1
ATOM 788 C C . VAL A 1 112 ? -10.802 5.376 12.162 1.00 92.62 112 VAL A C 1
ATOM 790 O O . VAL A 1 112 ? -10.760 5.675 13.361 1.00 92.62 112 VAL A O 1
ATOM 793 N N . PRO A 1 113 ? -11.172 4.137 11.773 1.00 91.69 113 PRO A N 1
ATOM 794 C CA . PRO A 1 113 ? -11.535 3.110 12.745 1.00 91.69 113 PRO A CA 1
ATOM 795 C C . PRO A 1 113 ? -10.389 2.747 13.682 1.00 91.69 113 PRO A C 1
ATOM 797 O O . PRO A 1 113 ? -10.634 2.534 14.866 1.00 91.69 113 PRO A O 1
ATOM 800 N N . LEU A 1 114 ? -9.142 2.726 13.201 1.00 92.75 114 LEU A N 1
ATOM 801 C CA . LEU A 1 114 ? -7.983 2.419 14.037 1.00 92.75 114 LEU A CA 1
ATOM 802 C C . LEU A 1 114 ? -7.836 3.419 15.187 1.00 92.75 114 LEU A C 1
ATOM 804 O O . LEU A 1 114 ? -7.674 3.010 16.338 1.00 92.75 114 LEU A O 1
ATOM 808 N N . VAL A 1 115 ? -7.960 4.720 14.914 1.00 93.38 115 VAL A N 1
ATOM 809 C CA . VAL A 1 115 ? -7.907 5.758 15.956 1.00 93.38 115 VAL A CA 1
ATOM 810 C C . VAL A 1 115 ? -9.098 5.645 16.915 1.00 93.38 115 VAL A C 1
ATOM 812 O O . VAL A 1 115 ? -8.916 5.743 18.131 1.00 93.38 115 VAL A O 1
ATOM 815 N N . LEU A 1 116 ? -10.304 5.390 16.397 1.00 91.38 116 LEU A N 1
ATOM 816 C CA . LEU A 1 116 ? -11.514 5.238 17.213 1.00 91.38 116 LEU A CA 1
ATOM 817 C C . LEU A 1 116 ? -11.430 4.027 18.152 1.00 91.38 116 LEU A C 1
ATOM 819 O O . LEU A 1 116 ? -11.703 4.156 19.344 1.00 91.38 116 LEU A O 1
ATOM 823 N N . ILE A 1 117 ? -11.016 2.870 17.636 1.00 92.31 117 ILE A N 1
ATOM 824 C CA . ILE A 1 117 ? -10.857 1.627 18.402 1.00 92.31 117 ILE A CA 1
ATOM 825 C C . ILE A 1 117 ? -9.743 1.778 19.440 1.00 92.31 117 ILE A C 1
ATOM 827 O O . ILE A 1 117 ? -9.917 1.375 20.586 1.00 92.31 117 ILE A O 1
ATOM 831 N N . SER A 1 118 ? -8.633 2.432 19.092 1.00 90.94 118 SER A N 1
ATOM 832 C CA . SER A 1 118 ? -7.501 2.605 20.016 1.00 90.94 118 SER A CA 1
ATOM 833 C C . SER A 1 118 ? -7.817 3.523 21.206 1.00 90.94 118 SER A C 1
ATOM 835 O O . SER A 1 118 ? -7.146 3.465 22.237 1.00 90.94 118 SER A O 1
ATOM 837 N N . ARG A 1 119 ? -8.840 4.379 21.089 1.00 90.62 119 ARG A N 1
ATOM 838 C CA . ARG A 1 119 ? -9.315 5.263 22.168 1.00 90.62 119 ARG A CA 1
ATOM 839 C C . ARG A 1 119 ? -10.332 4.580 23.097 1.00 90.62 119 ARG A C 1
ATOM 841 O O . ARG A 1 119 ? -10.609 5.078 24.188 1.00 90.62 119 ARG A O 1
ATOM 848 N N . ARG A 1 120 ? -10.933 3.471 22.668 1.00 90.00 120 ARG A N 1
ATOM 849 C CA . ARG A 1 120 ? -12.051 2.821 23.360 1.00 90.00 120 ARG A CA 1
ATOM 850 C C . ARG A 1 120 ? -11.578 1.994 24.555 1.00 90.00 120 ARG A C 1
ATOM 852 O O . ARG A 1 120 ? -10.916 0.974 24.383 1.00 90.00 120 ARG A O 1
ATOM 859 N N . ARG A 1 121 ? -11.961 2.413 25.771 1.00 87.12 121 ARG A N 1
ATOM 860 C CA . ARG A 1 121 ? -11.666 1.680 27.022 1.00 87.12 121 ARG A CA 1
ATOM 861 C C . ARG A 1 121 ? -12.283 0.293 27.072 1.00 87.12 121 ARG A C 1
ATOM 863 O O . ARG A 1 121 ? -11.688 -0.612 27.636 1.00 87.12 121 ARG A O 1
ATOM 870 N N . ASP A 1 122 ? -13.435 0.126 26.445 1.00 90.19 122 ASP A N 1
ATOM 871 C CA . ASP A 1 122 ? -14.138 -1.148 26.368 1.00 90.19 122 ASP A CA 1
ATOM 872 C C . ASP A 1 122 ? -13.413 -2.197 25.508 1.00 90.19 122 ASP A C 1
ATOM 874 O O . ASP A 1 122 ? -13.603 -3.385 25.735 1.00 90.19 122 ASP A O 1
ATOM 878 N N . LEU A 1 123 ? -12.563 -1.776 24.562 1.00 88.38 123 LEU A N 1
ATOM 879 C CA . LEU A 1 123 ? -11.805 -2.684 23.689 1.00 88.38 123 LEU A CA 1
ATOM 880 C C . LEU A 1 123 ? -10.335 -2.829 24.108 1.00 88.38 123 LEU A C 1
ATOM 882 O O . LEU A 1 123 ? -9.784 -3.921 24.023 1.00 88.38 123 LEU A O 1
ATOM 886 N N . MET A 1 124 ? -9.695 -1.739 24.542 1.00 89.31 124 MET A N 1
ATOM 887 C CA . MET A 1 124 ? -8.260 -1.703 24.868 1.00 89.31 124 MET A CA 1
ATOM 888 C C . MET A 1 124 ? -7.955 -1.911 26.362 1.00 89.31 124 MET A C 1
ATOM 890 O O . MET A 1 124 ? -6.794 -2.116 26.715 1.00 89.31 124 MET A O 1
ATOM 894 N N . GLY A 1 125 ? -8.958 -1.859 27.247 1.00 89.69 125 GLY A N 1
ATOM 895 C CA . GLY A 1 125 ? -8.773 -2.044 28.691 1.00 89.69 125 GLY A CA 1
ATOM 896 C C . GLY A 1 125 ? -7.768 -1.051 29.282 1.00 89.69 125 GLY A C 1
ATOM 897 O O . GLY A 1 125 ? -7.931 0.162 29.152 1.00 89.69 125 GLY A O 1
ATOM 898 N N . ASP A 1 126 ? -6.701 -1.561 29.895 1.00 89.38 126 ASP A N 1
ATOM 899 C CA . ASP A 1 126 ? -5.642 -0.737 30.495 1.00 89.38 126 ASP A CA 1
ATOM 900 C C . ASP A 1 126 ? -4.639 -0.176 29.469 1.00 89.38 126 ASP A C 1
ATOM 902 O O . ASP A 1 126 ? -3.870 0.734 29.779 1.00 89.38 126 ASP A O 1
ATOM 906 N N . LEU A 1 127 ? -4.663 -0.668 28.224 1.00 89.62 127 LEU A N 1
ATOM 907 C CA . LEU A 1 127 ? -3.760 -0.266 27.134 1.00 89.62 127 LEU A CA 1
ATOM 908 C C . LEU A 1 127 ? -4.342 0.856 26.257 1.00 89.62 127 LEU A C 1
ATOM 910 O O . LEU A 1 127 ? -3.923 1.064 25.119 1.00 89.62 127 LEU A O 1
ATOM 914 N N . VAL A 1 128 ? -5.326 1.587 26.774 1.00 91.12 128 VAL A N 1
ATOM 915 C CA . VAL A 1 128 ? -6.002 2.663 26.042 1.00 91.12 128 VAL A CA 1
ATOM 916 C C . VAL A 1 128 ? -5.051 3.806 25.759 1.00 91.12 128 VAL A C 1
ATOM 918 O O . VAL A 1 128 ? -4.290 4.248 26.624 1.00 91.12 128 VAL A O 1
ATOM 921 N N . ASN A 1 129 ? -5.154 4.347 24.547 1.00 86.94 129 ASN A N 1
ATOM 922 C CA . ASN A 1 129 ? -4.351 5.492 24.171 1.00 86.94 129 ASN A CA 1
ATOM 923 C C . ASN A 1 129 ? -4.577 6.674 25.123 1.00 86.94 129 ASN A C 1
ATOM 925 O O . ASN A 1 129 ? -5.704 7.078 25.424 1.00 86.94 129 ASN A O 1
ATOM 929 N N . ARG A 1 130 ? -3.469 7.286 25.549 1.00 90.62 130 ARG A N 1
ATOM 930 C CA . ARG A 1 130 ? -3.489 8.549 26.286 1.00 90.62 130 ARG A CA 1
ATOM 931 C C . ARG A 1 130 ? -4.129 9.643 25.415 1.00 90.62 130 ARG A C 1
ATOM 933 O O . ARG A 1 130 ? -4.094 9.563 24.184 1.00 90.62 130 ARG A O 1
ATOM 940 N N . PRO A 1 131 ? -4.688 10.709 26.012 1.00 88.50 131 PRO A N 1
ATOM 941 C CA . PRO A 1 131 ? -5.285 11.800 25.241 1.00 88.50 131 PRO A CA 1
ATOM 942 C C . PRO A 1 131 ? -4.283 12.447 24.273 1.00 88.50 131 PRO A C 1
ATOM 944 O O . PRO A 1 131 ? -4.657 12.785 23.156 1.00 88.50 131 PRO A O 1
ATOM 947 N N . LEU A 1 132 ? -3.001 12.530 24.653 1.00 92.12 132 LEU A N 1
ATOM 948 C CA . LEU A 1 132 ? -1.938 13.039 23.781 1.00 92.12 132 LEU A CA 1
ATOM 949 C C . LEU A 1 132 ? -1.659 12.123 22.582 1.00 92.12 132 LEU A C 1
ATOM 951 O O . LEU A 1 132 ? -1.583 12.610 21.458 1.00 92.12 132 LEU A O 1
ATOM 955 N N . THR A 1 133 ? -1.550 10.804 22.782 1.00 90.94 133 THR A N 1
ATOM 956 C CA . THR A 1 133 ? -1.316 9.865 21.669 1.00 90.94 133 THR A CA 1
ATOM 957 C C . THR A 1 133 ? -2.533 9.767 20.755 1.00 90.94 133 THR A C 1
ATOM 959 O O . THR A 1 133 ? -2.383 9.681 19.540 1.00 90.94 133 THR A O 1
ATOM 962 N N . THR A 1 134 ? -3.739 9.878 21.317 1.00 91.25 134 THR A N 1
ATOM 963 C CA . THR A 1 134 ? -4.982 9.983 20.542 1.00 91.25 134 THR A CA 1
ATOM 964 C C . THR A 1 134 ? -4.999 11.253 19.695 1.00 91.25 134 THR A C 1
ATOM 966 O O . THR A 1 134 ? -5.301 11.178 18.510 1.00 91.25 134 THR A O 1
ATOM 969 N N . LEU A 1 135 ? -4.653 12.410 20.272 1.00 93.81 135 LEU A N 1
ATOM 970 C CA . LEU A 1 135 ? -4.611 13.682 19.548 1.00 93.81 135 LEU A CA 1
ATOM 971 C C . LEU A 1 135 ? -3.599 13.634 18.398 1.00 93.81 135 LEU A C 1
ATOM 973 O O . LEU A 1 135 ? -3.944 13.991 17.276 1.00 93.81 135 LEU A O 1
ATOM 977 N N . LEU A 1 136 ? -2.387 13.131 18.649 1.00 94.38 136 LEU A N 1
ATOM 978 C CA . LEU A 1 136 ? -1.374 12.943 17.606 1.00 94.38 136 LEU A CA 1
ATOM 979 C C . LEU A 1 136 ? -1.845 11.970 16.519 1.00 94.38 136 LEU A C 1
ATOM 981 O O . LEU A 1 136 ? -1.641 12.238 15.339 1.00 94.38 136 LEU A O 1
ATOM 985 N N . GLY A 1 137 ? -2.518 10.881 16.897 1.00 92.88 137 GLY A N 1
ATOM 986 C CA . GLY A 1 137 ? -3.109 9.933 15.954 1.00 92.88 137 GLY A CA 1
ATOM 987 C C . GLY A 1 137 ? -4.196 10.564 15.081 1.00 92.88 137 GLY A C 1
ATOM 988 O O . GLY A 1 137 ? -4.207 10.338 13.876 1.00 92.88 137 GLY A O 1
ATOM 989 N N . ILE A 1 138 ? -5.063 11.403 15.658 1.00 94.69 138 ILE A N 1
ATOM 990 C CA . ILE A 1 138 ? -6.077 12.164 14.911 1.00 94.69 138 ILE A CA 1
ATOM 991 C C . ILE A 1 138 ? -5.407 13.148 13.952 1.00 94.69 138 ILE A C 1
ATOM 993 O O . ILE A 1 138 ? -5.793 13.202 12.790 1.00 94.69 138 ILE A O 1
ATOM 997 N N . ILE A 1 139 ? -4.398 13.898 14.407 1.00 95.81 139 ILE A N 1
ATOM 998 C CA . ILE A 1 139 ? -3.670 14.860 13.567 1.00 95.81 139 ILE A CA 1
ATOM 999 C C . ILE A 1 139 ? -2.985 14.140 12.403 1.00 95.81 139 ILE A C 1
ATOM 1001 O O . ILE A 1 139 ? -3.140 14.553 11.257 1.00 95.81 139 ILE A O 1
ATOM 1005 N N . ALA A 1 140 ? -2.278 13.041 12.671 1.00 94.62 140 ALA A N 1
ATOM 1006 C CA . ALA A 1 140 ? -1.618 12.249 11.639 1.00 94.62 140 ALA A CA 1
ATOM 1007 C C . ALA A 1 140 ? -2.629 11.650 10.651 1.00 94.62 140 ALA A C 1
ATOM 1009 O O . ALA A 1 140 ? -2.430 11.744 9.443 1.00 94.62 140 ALA A O 1
ATOM 1010 N N . ALA A 1 141 ? -3.738 11.087 11.142 1.00 94.12 141 ALA A N 1
ATOM 1011 C CA . ALA A 1 141 ? -4.792 10.547 10.291 1.00 94.12 141 ALA A CA 1
ATOM 1012 C C . ALA A 1 141 ? -5.444 11.637 9.430 1.00 94.12 141 ALA A C 1
ATOM 1014 O O . ALA A 1 141 ? -5.623 11.437 8.233 1.00 94.12 141 ALA A O 1
ATOM 1015 N N . ALA A 1 142 ? -5.750 12.802 10.006 1.00 94.44 142 ALA A N 1
ATOM 1016 C CA . ALA A 1 142 ? -6.305 13.938 9.278 1.00 94.44 142 ALA A CA 1
ATOM 1017 C C . ALA A 1 142 ? -5.330 14.460 8.216 1.00 94.44 142 ALA A C 1
ATOM 1019 O O . ALA A 1 142 ? -5.739 14.710 7.085 1.00 94.44 142 ALA A O 1
ATOM 1020 N N . PHE A 1 143 ? -4.040 14.560 8.546 1.00 95.31 143 PHE A N 1
ATOM 1021 C CA . PHE A 1 143 ? -2.998 14.971 7.611 1.00 95.31 143 PHE A CA 1
ATOM 1022 C C . PHE A 1 143 ? -2.853 13.980 6.450 1.00 95.31 143 PHE A C 1
ATOM 1024 O O . PHE A 1 143 ? -2.933 14.382 5.292 1.00 95.31 143 PHE A O 1
ATOM 1031 N N . ILE A 1 144 ? -2.711 12.681 6.736 1.00 93.38 144 ILE A N 1
ATOM 1032 C CA . ILE A 1 144 ? -2.561 11.641 5.707 1.00 93.38 144 ILE A CA 1
ATOM 1033 C C . ILE A 1 144 ? -3.801 11.580 4.812 1.00 93.38 144 ILE A C 1
ATOM 1035 O O . ILE A 1 144 ? -3.665 11.517 3.591 1.00 93.38 144 ILE A O 1
ATOM 1039 N N . CYS A 1 145 ? -5.004 11.619 5.389 1.00 91.81 145 CYS A N 1
ATOM 1040 C CA . CYS A 1 145 ? -6.245 11.638 4.619 1.00 91.81 145 CYS A CA 1
ATOM 1041 C C . CYS A 1 145 ? -6.361 12.909 3.772 1.00 91.81 145 CYS A C 1
ATOM 1043 O O . CYS A 1 145 ? -6.700 12.813 2.598 1.00 91.81 145 CYS A O 1
ATOM 1045 N N . GLY A 1 146 ? -6.030 14.079 4.326 1.00 92.00 146 GLY A N 1
ATOM 1046 C CA . GLY A 1 146 ? -6.048 15.347 3.598 1.00 92.00 146 GLY A CA 1
ATOM 1047 C C . GLY A 1 146 ? -5.097 15.345 2.401 1.00 92.00 146 GLY A C 1
ATOM 1048 O O . GLY A 1 146 ? -5.500 15.708 1.300 1.00 92.00 146 GLY A O 1
ATOM 1049 N N . VAL A 1 147 ? -3.866 14.857 2.587 1.00 91.31 147 VAL A N 1
ATOM 1050 C CA . VAL A 1 147 ? -2.888 14.710 1.498 1.00 91.31 147 VAL A CA 1
ATOM 1051 C C . VAL A 1 147 ? -3.369 13.699 0.456 1.00 91.31 147 VAL A C 1
ATOM 1053 O O . VAL A 1 147 ? -3.273 13.976 -0.735 1.00 91.31 147 VAL A O 1
ATOM 1056 N N . ASN A 1 148 ? -3.928 12.557 0.868 1.00 91.44 148 ASN A N 1
ATOM 1057 C CA . ASN A 1 148 ? -4.463 11.570 -0.076 1.00 91.44 148 ASN A CA 1
ATOM 1058 C C . ASN A 1 148 ? -5.620 12.133 -0.903 1.00 91.44 148 ASN A C 1
ATOM 1060 O O . ASN A 1 148 ? -5.633 11.945 -2.113 1.00 91.44 148 ASN A O 1
ATOM 1064 N N . VAL A 1 149 ? -6.558 12.850 -0.276 1.00 88.00 149 VAL A N 1
ATOM 1065 C CA . VAL A 1 149 ? -7.672 13.501 -0.981 1.00 88.00 149 VAL A CA 1
ATOM 1066 C C . VAL A 1 149 ? -7.152 14.556 -1.951 1.00 88.00 149 VAL A C 1
ATOM 1068 O O . VAL A 1 149 ? -7.589 14.585 -3.095 1.00 88.00 149 VAL A O 1
ATOM 1071 N N . TYR A 1 150 ? -6.187 15.379 -1.531 1.00 89.31 150 TYR A N 1
ATOM 1072 C CA . TYR A 1 150 ? -5.559 16.362 -2.411 1.00 89.31 150 TYR A CA 1
ATOM 1073 C C . TYR A 1 150 ? -4.917 15.702 -3.638 1.00 89.31 150 TYR A C 1
ATOM 1075 O O . TYR A 1 150 ? -5.183 16.123 -4.762 1.00 89.31 150 TYR A O 1
ATOM 1083 N N . LEU A 1 151 ? -4.123 14.642 -3.437 1.00 85.06 151 LEU A N 1
ATOM 1084 C CA . LEU A 1 151 ? -3.509 13.907 -4.543 1.00 85.06 151 LEU A CA 1
ATOM 1085 C C . LEU A 1 151 ? -4.576 13.326 -5.470 1.00 85.06 151 LEU A C 1
ATOM 1087 O O . LEU A 1 151 ? -4.483 13.487 -6.682 1.00 85.06 151 LEU A O 1
ATOM 1091 N N . LEU A 1 152 ? -5.626 12.727 -4.916 1.00 84.12 152 LEU A N 1
ATOM 1092 C CA . LEU A 1 152 ? -6.692 12.124 -5.705 1.00 84.12 152 LEU A CA 1
ATOM 1093 C C . LEU A 1 152 ? -7.443 13.171 -6.541 1.00 84.12 152 LEU A C 1
ATOM 1095 O O . LEU A 1 152 ? -7.636 12.945 -7.728 1.00 84.12 152 LEU A O 1
ATOM 1099 N N . CYS A 1 153 ? -7.757 14.344 -5.982 1.00 84.50 153 CYS A N 1
ATOM 1100 C CA . CYS A 1 153 ? -8.351 15.460 -6.730 1.00 84.50 153 CYS A CA 1
ATOM 1101 C C . CYS A 1 153 ? -7.406 16.072 -7.774 1.00 84.50 153 CYS A C 1
ATOM 1103 O O . CYS A 1 153 ? -7.871 16.645 -8.749 1.00 84.50 153 CYS A O 1
ATOM 1105 N N . SER A 1 154 ? -6.088 16.004 -7.566 1.00 82.56 154 SER A N 1
ATOM 1106 C CA . SER A 1 154 ? -5.118 16.498 -8.553 1.00 82.56 154 SER A CA 1
ATOM 1107 C C . SER A 1 154 ? -4.878 15.525 -9.711 1.00 82.56 154 SER A C 1
ATOM 1109 O O . SER A 1 154 ? -4.531 15.960 -10.805 1.00 82.56 154 SER A O 1
ATOM 1111 N N . PHE A 1 155 ? -5.032 14.219 -9.471 1.00 71.69 155 PHE A N 1
ATOM 1112 C CA . PHE A 1 155 ? -4.757 13.162 -10.450 1.00 71.69 155 PHE A CA 1
ATOM 1113 C C . PHE A 1 155 ? -6.010 12.659 -11.174 1.00 71.69 155 PHE A C 1
ATOM 1115 O O . PHE A 1 155 ? -5.895 12.148 -12.287 1.00 71.69 155 PHE A O 1
ATOM 1122 N N . VAL A 1 156 ? -7.189 12.773 -10.560 1.00 63.84 156 VAL A N 1
ATOM 1123 C CA . VAL A 1 156 ? -8.477 12.466 -11.190 1.00 63.84 156 VAL A CA 1
ATOM 1124 C C . VAL A 1 156 ? -9.034 13.778 -11.766 1.00 63.84 156 VAL A C 1
ATOM 1126 O O . VAL A 1 156 ? -9.296 14.683 -10.976 1.00 63.84 156 VAL A O 1
ATOM 1129 N N . PRO A 1 157 ? -9.152 13.917 -13.101 1.00 50.72 157 PRO A N 1
ATOM 1130 C CA . PRO A 1 157 ? -9.674 15.125 -13.746 1.00 50.72 157 PRO A CA 1
ATOM 1131 C C . PRO A 1 157 ? -11.155 15.387 -13.441 1.00 50.72 157 PRO A C 1
ATOM 1133 O O . PRO A 1 157 ? -11.893 14.413 -13.158 1.00 50.72 157 PRO A O 1
#